Protein AF-A0A3C0G1W7-F1 (afdb_monomer_lite)

pLDDT: mean 80.77, std 11.66, range [45.56, 92.19]

Radius of gyration: 24.61 Å; chains: 1; bounding box: 50×29×67 Å

Foldseek 3Di:
DPDPDAPPDDPDADADPVRDGDHPVSVVVCCVVPPDDPPDDDDPPDPPPCAPQHLAFQLLSVCQVVAADPPCLLLSLLLQLLSLCQVPVPCSLVVSVVSQVRRHVVGDDPVSSVVSVVVCVVDRDFRPCCDPPNVVRGDQVVQVVGPHRGPD

Structure (mmCIF, N/CA/C/O backbone):
data_AF-A0A3C0G1W7-F1
#
_entry.id   AF-A0A3C0G1W7-F1
#
loop_
_atom_site.group_PDB
_atom_site.id
_atom_site.type_symbol
_atom_site.label_atom_id
_atom_site.label_alt_id
_atom_site.label_comp_id
_atom_site.label_asym_id
_atom_site.label_entity_id
_atom_site.label_seq_id
_atom_site.pdbx_PDB_ins_code
_atom_site.Cartn_x
_atom_site.Cartn_y
_atom_site.Cartn_z
_atom_site.occupancy
_atom_site.B_iso_or_equiv
_atom_site.auth_seq_id
_atom_site.auth_comp_id
_atom_site.auth_asym_id
_atom_site.auth_atom_id
_atom_site.pdbx_PDB_model_num
ATOM 1 N N . MET A 1 1 ? 19.595 -0.253 -44.405 1.00 45.56 1 MET A N 1
ATOM 2 C CA . MET A 1 1 ? 19.451 -0.019 -42.946 1.00 45.56 1 MET A CA 1
ATOM 3 C C . MET A 1 1 ? 20.395 1.111 -42.535 1.00 45.56 1 MET A C 1
ATOM 5 O O . MET A 1 1 ? 21.387 1.304 -43.226 1.00 45.56 1 MET A O 1
ATOM 9 N N . PRO A 1 2 ? 19.997 1.970 -41.586 1.00 47.41 2 PRO A N 1
ATOM 10 C CA . PRO A 1 2 ? 20.111 3.427 -41.698 1.00 47.41 2 PRO A CA 1
ATOM 11 C C . PRO A 1 2 ? 21.514 3.903 -41.289 1.00 47.41 2 PRO A C 1
ATOM 13 O O . PRO A 1 2 ? 21.779 4.044 -40.109 1.00 47.41 2 PRO A O 1
ATOM 16 N N . TYR A 1 3 ? 22.471 4.190 -42.155 1.00 49.19 3 TYR A N 1
ATOM 17 C CA . TYR A 1 3 ? 22.426 4.619 -43.542 1.00 49.19 3 TYR A CA 1
ATOM 18 C C . TYR A 1 3 ? 23.767 4.194 -44.178 1.00 49.19 3 TYR A C 1
ATOM 20 O O . TYR A 1 3 ? 24.812 4.705 -43.800 1.00 49.19 3 TYR A O 1
ATOM 28 N N . PHE A 1 4 ? 23.722 3.256 -45.131 1.00 55.81 4 PHE A N 1
ATOM 29 C CA . PHE A 1 4 ? 24.770 2.969 -46.131 1.00 55.81 4 PHE A CA 1
ATOM 30 C C . PHE A 1 4 ? 26.211 2.699 -45.643 1.00 55.81 4 PHE A C 1
ATOM 32 O O . PHE A 1 4 ? 27.169 3.244 -46.181 1.00 55.81 4 PHE A O 1
ATOM 39 N N . GLY A 1 5 ? 26.385 1.758 -44.713 1.00 53.25 5 GLY A N 1
ATOM 40 C CA . GLY A 1 5 ? 27.706 1.179 -44.427 1.00 53.25 5 GLY A CA 1
ATOM 41 C C . GLY A 1 5 ? 27.654 -0.188 -43.738 1.00 53.25 5 GLY A C 1
ATOM 42 O O . GLY A 1 5 ? 28.425 -0.433 -42.809 1.00 53.25 5 GLY A O 1
ATOM 43 N N . GLY A 1 6 ? 26.722 -1.044 -44.177 1.00 60.34 6 GLY A N 1
ATOM 44 C CA . GLY A 1 6 ? 26.625 -2.460 -43.794 1.00 60.34 6 GLY A CA 1
ATOM 45 C C . GLY A 1 6 ? 26.690 -2.711 -42.285 1.00 60.34 6 GLY A C 1
ATOM 46 O O . GLY A 1 6 ? 26.022 -2.029 -41.507 1.00 60.34 6 GLY A O 1
ATOM 47 N N . ASP A 1 7 ? 27.533 -3.666 -41.892 1.00 55.75 7 ASP A N 1
ATOM 48 C CA . ASP A 1 7 ? 27.706 -4.118 -40.504 1.00 55.75 7 ASP A CA 1
ATOM 49 C C . ASP A 1 7 ? 28.508 -3.141 -39.617 1.00 55.75 7 ASP A C 1
ATOM 51 O O . ASP A 1 7 ? 28.532 -3.285 -38.396 1.00 55.75 7 ASP A O 1
ATOM 55 N N . ASN A 1 8 ? 29.151 -2.119 -40.201 1.00 56.41 8 ASN A N 1
ATOM 56 C CA . ASN A 1 8 ? 30.231 -1.376 -39.535 1.00 56.41 8 ASN A CA 1
ATOM 57 C C . ASN A 1 8 ? 29.884 0.049 -39.079 1.00 56.41 8 ASN A C 1
ATOM 59 O O . ASN A 1 8 ? 30.742 0.722 -38.512 1.00 56.41 8 ASN A O 1
ATOM 63 N N . THR A 1 9 ? 28.672 0.553 -39.323 1.00 53.66 9 THR A N 1
ATOM 64 C CA . THR A 1 9 ? 28.408 2.006 -39.175 1.00 53.66 9 THR A CA 1
ATOM 65 C C . THR A 1 9 ? 27.147 2.390 -38.414 1.00 53.66 9 THR A C 1
ATOM 67 O O . THR A 1 9 ? 26.922 3.578 -38.189 1.00 53.66 9 THR A O 1
ATOM 70 N N . THR A 1 10 ? 26.337 1.436 -37.949 1.00 56.00 10 THR A N 1
ATOM 71 C CA . THR A 1 10 ? 25.069 1.780 -37.289 1.00 56.00 10 THR A CA 1
ATOM 72 C C . THR A 1 10 ? 25.069 1.337 -35.832 1.00 56.00 10 THR A C 1
ATOM 74 O O . THR A 1 10 ? 25.076 0.150 -35.549 1.00 56.00 10 THR A O 1
ATOM 77 N N . SER A 1 11 ? 24.963 2.267 -34.878 1.00 60.78 11 SER A N 1
ATOM 78 C CA . SER A 1 11 ? 24.831 1.973 -33.432 1.00 60.78 11 SER A 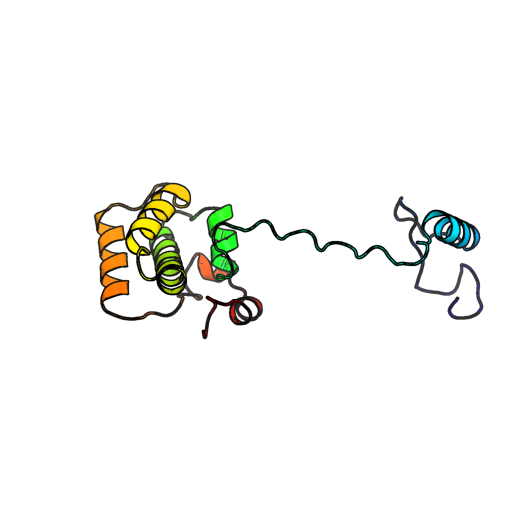CA 1
ATOM 79 C C . SER A 1 11 ? 23.530 1.246 -33.042 1.00 60.78 11 SER A C 1
ATOM 81 O O . SER A 1 11 ? 23.194 1.156 -31.863 1.00 60.78 11 SER A O 1
ATOM 83 N N . ARG A 1 12 ? 22.765 0.764 -34.026 1.00 64.06 12 ARG A N 1
ATOM 84 C CA . ARG A 1 12 ? 21.510 0.031 -33.874 1.00 64.06 12 ARG A CA 1
ATOM 85 C C . ARG A 1 12 ? 21.684 -1.323 -34.553 1.00 64.06 12 ARG A C 1
ATOM 87 O O . ARG A 1 12 ? 21.721 -1.384 -35.778 1.00 64.06 12 ARG A O 1
ATOM 94 N N . TYR A 1 13 ? 21.784 -2.373 -33.748 1.00 70.88 13 TYR A N 1
ATOM 95 C CA . TYR A 1 13 ? 21.941 -3.754 -34.199 1.00 70.88 13 TYR A CA 1
ATOM 96 C C . TYR A 1 13 ? 20.708 -4.561 -33.798 1.00 70.88 13 TYR A C 1
ATOM 98 O O . TYR A 1 13 ? 20.085 -4.273 -32.773 1.00 70.88 13 TYR A O 1
ATOM 106 N N . ALA A 1 14 ? 20.365 -5.567 -34.600 1.00 70.25 14 ALA A N 1
ATOM 107 C CA . ALA A 1 14 ? 19.485 -6.631 -34.141 1.00 70.25 14 ALA A CA 1
ATOM 108 C C . ALA A 1 14 ? 20.293 -7.589 -33.258 1.00 70.25 14 ALA A C 1
ATOM 110 O O . ALA A 1 14 ? 21.481 -7.802 -33.503 1.00 70.25 14 ALA A O 1
ATOM 111 N N . PHE A 1 15 ? 19.656 -8.140 -32.229 1.00 77.19 15 PHE A N 1
ATOM 112 C CA . PHE A 1 15 ? 20.280 -9.120 -31.349 1.00 77.19 15 PHE A CA 1
ATOM 113 C C . PHE A 1 15 ? 19.798 -10.520 -31.708 1.00 77.19 15 PHE A C 1
ATOM 115 O O . PHE A 1 15 ? 18.599 -10.724 -31.910 1.00 77.19 15 PHE A O 1
ATOM 122 N N . THR A 1 16 ? 20.727 -11.469 -31.773 1.00 76.69 16 THR A N 1
ATOM 123 C CA . THR A 1 16 ? 20.399 -12.896 -31.843 1.00 76.69 16 THR A CA 1
ATOM 124 C C . THR A 1 16 ? 19.813 -13.364 -30.507 1.00 76.69 16 THR A C 1
ATOM 126 O O . THR A 1 16 ? 19.867 -12.651 -29.503 1.00 76.69 16 THR A O 1
ATOM 129 N N . GLU A 1 17 ? 19.277 -14.584 -30.452 1.00 74.94 17 GLU A N 1
ATOM 130 C CA . GLU A 1 17 ? 18.730 -15.151 -29.204 1.00 74.94 17 GLU A CA 1
ATOM 131 C C . GLU A 1 17 ? 19.780 -15.286 -28.086 1.00 74.94 17 GLU A C 1
ATOM 133 O O . GLU A 1 17 ? 19.435 -15.373 -26.911 1.00 74.94 17 GLU A O 1
ATOM 138 N N . ILE A 1 18 ? 21.062 -15.241 -28.454 1.00 76.94 18 ILE A N 1
ATOM 139 C CA . ILE A 1 18 ? 22.223 -15.337 -27.562 1.00 76.94 18 ILE A CA 1
ATOM 140 C C . ILE A 1 18 ? 22.674 -13.936 -27.087 1.00 76.94 18 ILE A C 1
ATOM 142 O O . ILE A 1 18 ? 23.523 -13.809 -26.209 1.00 76.94 18 ILE A O 1
ATOM 146 N N . GLY A 1 19 ? 22.068 -12.861 -27.608 1.00 74.88 19 GLY A N 1
ATOM 147 C CA . GLY A 1 19 ? 22.398 -11.479 -27.243 1.00 74.88 19 GLY A CA 1
ATOM 148 C C . GLY A 1 19 ? 23.599 -10.904 -27.997 1.00 74.88 19 GLY A C 1
ATOM 149 O O . GLY A 1 19 ? 24.121 -9.856 -27.616 1.00 74.88 19 GLY A O 1
ATOM 150 N N . GLU A 1 20 ? 24.030 -11.556 -29.076 1.00 79.44 20 GLU A N 1
ATOM 151 C CA . GLU A 1 20 ? 25.100 -11.067 -29.946 1.00 79.44 20 GLU A CA 1
ATOM 152 C C . GLU A 1 20 ? 24.549 -10.202 -31.083 1.00 79.44 20 GLU A C 1
ATOM 154 O O . GLU A 1 20 ? 23.364 -10.261 -31.418 1.00 79.44 20 GLU A O 1
ATOM 159 N N . LYS A 1 21 ? 25.416 -9.385 -31.691 1.00 78.31 21 LYS A N 1
ATOM 160 C CA . LYS A 1 21 ? 25.051 -8.571 -32.856 1.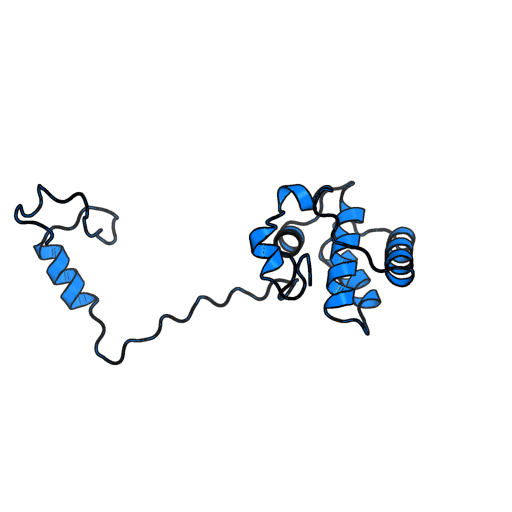00 78.31 21 LYS A CA 1
ATOM 161 C C . LYS A 1 21 ? 24.783 -9.491 -34.045 1.00 78.31 21 LYS A C 1
ATOM 163 O O . LYS A 1 21 ? 25.689 -10.186 -34.493 1.00 78.31 21 LYS A O 1
ATOM 168 N N . ALA A 1 22 ? 23.563 -9.460 -34.562 1.00 74.94 22 ALA A N 1
ATOM 169 C CA . ALA A 1 22 ? 23.204 -10.209 -35.753 1.00 74.94 22 ALA A CA 1
ATOM 170 C C . ALA A 1 22 ? 23.804 -9.566 -37.007 1.00 74.94 22 ALA A C 1
ATOM 172 O O . ALA A 1 22 ? 23.761 -8.340 -37.164 1.00 74.94 22 ALA A O 1
ATOM 173 N N . THR A 1 23 ? 24.322 -10.399 -37.906 1.00 78.50 23 THR A N 1
ATOM 174 C CA . THR A 1 23 ? 24.716 -9.974 -39.254 1.00 78.50 23 THR A CA 1
ATOM 175 C C . THR A 1 23 ? 23.486 -9.725 -40.128 1.00 78.50 23 THR A C 1
ATOM 177 O O . THR A 1 23 ? 22.365 -10.125 -39.796 1.00 78.50 23 THR A O 1
ATOM 180 N N . LEU A 1 24 ? 23.684 -9.074 -41.276 1.00 75.12 24 LEU A N 1
ATOM 181 C CA . LEU A 1 24 ? 22.598 -8.795 -42.217 1.00 75.12 24 LEU A CA 1
ATOM 182 C C . LEU A 1 24 ? 21.875 -10.067 -42.705 1.00 75.12 24 LEU A C 1
ATOM 184 O O . LEU A 1 24 ? 20.653 -10.073 -42.817 1.00 75.12 24 LEU A O 1
ATOM 188 N N . GLU A 1 25 ? 22.607 -11.150 -42.967 1.00 78.75 25 GLU A N 1
ATOM 189 C CA . GLU A 1 25 ? 22.021 -12.429 -43.401 1.00 78.75 25 GLU A CA 1
ATOM 190 C C . GLU A 1 25 ? 21.191 -13.075 -42.288 1.00 78.75 25 GLU A C 1
ATOM 192 O O . GLU A 1 25 ? 20.057 -13.494 -42.515 1.00 78.75 25 GLU A O 1
ATOM 197 N N . GLN A 1 26 ? 21.711 -13.060 -41.057 1.00 77.94 26 GLN A N 1
ATOM 198 C CA . GLN A 1 26 ? 20.986 -13.543 -39.880 1.00 77.94 26 GLN A CA 1
ATOM 199 C C . GLN A 1 26 ? 19.723 -12.718 -39.617 1.00 77.94 26 GLN A C 1
ATOM 201 O O . GLN A 1 26 ? 18.721 -13.251 -39.147 1.00 77.94 26 GLN A O 1
ATOM 206 N N . PHE A 1 27 ? 19.739 -11.422 -39.941 1.00 78.94 27 PHE A N 1
ATOM 207 C CA . PHE A 1 27 ? 18.553 -10.575 -39.862 1.00 78.94 27 PHE A CA 1
ATOM 208 C C . PHE A 1 27 ? 17.449 -11.015 -40.828 1.00 78.94 27 PHE A C 1
ATOM 210 O O . PHE A 1 27 ? 16.294 -11.106 -40.410 1.00 78.94 27 PHE A O 1
ATOM 217 N N . TYR A 1 28 ? 17.785 -11.324 -42.083 1.00 81.25 28 TYR A N 1
ATOM 218 C CA . TYR A 1 28 ? 16.801 -11.837 -43.042 1.00 81.25 28 TYR A CA 1
ATOM 219 C C . TYR A 1 28 ? 16.263 -13.207 -42.632 1.00 81.25 28 TYR A C 1
ATOM 221 O O . TYR A 1 28 ? 15.053 -13.409 -42.662 1.00 81.25 28 TYR A O 1
ATOM 229 N N . GLN A 1 29 ? 17.123 -14.098 -42.135 1.00 82.75 29 GLN A N 1
ATOM 230 C CA . GLN A 1 29 ? 16.673 -15.389 -41.618 1.00 82.75 29 GLN A CA 1
ATOM 231 C C . GLN A 1 29 ? 15.705 -15.229 -40.432 1.00 82.75 29 GLN A C 1
ATOM 233 O O . GLN A 1 29 ? 14.650 -15.857 -40.394 1.00 82.75 29 GLN A O 1
ATOM 238 N N . MET A 1 30 ? 16.013 -14.334 -39.489 1.00 78.00 30 MET A N 1
ATOM 239 C CA . MET A 1 30 ? 15.111 -14.031 -38.375 1.00 78.00 30 MET A CA 1
ATOM 240 C C . MET A 1 30 ? 13.785 -13.420 -38.838 1.00 78.00 30 MET A C 1
ATOM 242 O O . MET A 1 30 ? 12.757 -13.664 -38.208 1.00 78.00 30 MET A O 1
ATOM 246 N N . TYR A 1 31 ? 13.793 -12.618 -39.905 1.00 79.44 31 TYR A N 1
ATOM 247 C CA . TYR A 1 31 ? 12.563 -12.108 -40.502 1.00 79.44 31 TYR A CA 1
ATOM 248 C C . TYR A 1 31 ? 11.716 -13.256 -41.055 1.00 79.44 31 TYR A C 1
ATOM 250 O O . TYR A 1 31 ? 10.553 -13.363 -40.675 1.00 79.44 31 TYR A O 1
ATOM 258 N N . ASP A 1 32 ? 12.296 -14.143 -41.862 1.00 81.75 32 ASP A N 1
ATOM 259 C CA . ASP A 1 32 ? 11.571 -15.272 -42.453 1.00 81.75 32 ASP A CA 1
ATOM 260 C C . ASP A 1 32 ? 11.000 -16.219 -41.384 1.00 81.75 32 ASP A C 1
ATOM 262 O O . ASP A 1 32 ? 9.877 -16.705 -41.511 1.00 81.75 32 ASP A O 1
ATOM 266 N N . GLU A 1 33 ? 11.736 -16.440 -40.293 1.00 78.94 33 GLU A N 1
ATOM 267 C CA . GLU A 1 33 ? 11.305 -17.311 -39.195 1.00 78.94 33 GLU A CA 1
ATOM 268 C C . GLU A 1 33 ? 10.261 -16.664 -38.270 1.00 78.94 33 GLU A C 1
ATOM 270 O O . GLU A 1 33 ? 9.391 -17.359 -37.738 1.00 78.94 33 GLU A O 1
ATOM 275 N N . LYS A 1 34 ? 10.348 -15.348 -38.026 1.00 74.69 34 LYS A N 1
ATOM 276 C CA . LYS A 1 34 ? 9.541 -14.658 -36.997 1.00 74.69 34 LYS A CA 1
ATOM 277 C C . LYS A 1 34 ? 8.469 -13.727 -37.554 1.00 74.69 34 LYS A C 1
ATOM 279 O O . LYS A 1 34 ? 7.731 -13.122 -36.767 1.00 74.69 34 LYS A O 1
ATOM 284 N N . VAL A 1 35 ? 8.351 -13.602 -38.875 1.00 81.00 35 VAL A N 1
ATOM 285 C CA . VAL A 1 35 ? 7.275 -12.836 -39.504 1.00 81.00 35 VAL A CA 1
ATOM 286 C C . VAL A 1 35 ? 5.924 -13.471 -39.175 1.00 81.00 35 VAL A C 1
ATOM 288 O O . VAL A 1 35 ? 5.690 -14.663 -39.363 1.00 81.00 35 VAL A O 1
ATOM 291 N N . GLN A 1 36 ? 5.005 -12.664 -38.653 1.00 72.75 36 GLN A N 1
ATOM 292 C CA . GLN A 1 36 ? 3.626 -13.092 -38.458 1.00 72.75 36 GLN A CA 1
ATOM 293 C C . GLN A 1 36 ? 2.834 -12.846 -39.740 1.00 72.75 36 GLN A C 1
ATOM 295 O O . GLN A 1 36 ? 2.877 -11.752 -40.305 1.00 72.75 36 GLN A O 1
ATOM 300 N N . SER A 1 37 ? 2.073 -13.848 -40.176 1.00 74.56 37 SER A N 1
ATOM 301 C CA . SER A 1 37 ? 1.068 -13.664 -41.216 1.00 74.56 37 SER A CA 1
ATOM 302 C C . SER A 1 37 ? -0.104 -12.841 -40.675 1.00 74.56 37 SER A C 1
ATOM 304 O O . SER A 1 37 ? -0.462 -12.925 -39.499 1.00 74.56 37 SER A O 1
ATOM 306 N N . LEU A 1 38 ? -0.700 -12.010 -41.531 1.00 74.94 38 LEU A N 1
ATOM 307 C CA . LEU A 1 38 ? -1.910 -11.277 -41.172 1.00 74.94 38 LEU A CA 1
ATOM 308 C C . LEU A 1 38 ? -3.087 -12.259 -41.043 1.00 74.94 38 LEU A C 1
ATOM 310 O O . LEU A 1 38 ? -3.223 -13.141 -41.894 1.00 74.94 38 LEU A O 1
ATOM 314 N N . PRO A 1 39 ? -3.965 -12.099 -40.038 1.00 71.62 39 PRO A N 1
ATOM 315 C CA . PRO A 1 39 ? -4.028 -11.009 -39.060 1.00 71.62 39 PRO A CA 1
ATOM 316 C C . PRO A 1 39 ? -3.031 -11.169 -37.899 1.00 71.62 39 PRO A C 1
ATOM 318 O O . PRO A 1 39 ? -2.869 -12.258 -37.352 1.00 71.62 39 PRO A O 1
ATOM 321 N N . LEU A 1 40 ? -2.398 -10.058 -37.496 1.00 74.44 40 LEU A N 1
ATOM 322 C CA . LEU A 1 40 ? -1.440 -10.034 -36.385 1.00 74.44 40 LEU A CA 1
ATOM 323 C C . LEU A 1 40 ? -2.075 -10.605 -35.115 1.00 74.44 40 LEU A C 1
ATOM 325 O O . LEU A 1 40 ? -3.169 -10.201 -34.712 1.00 74.44 40 LEU A O 1
ATOM 329 N N . LYS A 1 41 ? -1.366 -11.520 -34.454 1.00 74.50 41 LYS A N 1
ATOM 330 C CA . LYS A 1 41 ? -1.808 -12.059 -33.172 1.00 74.50 41 LYS A CA 1
ATOM 331 C C . LYS A 1 41 ? -1.516 -11.017 -32.101 1.00 74.50 41 LYS A C 1
ATOM 333 O O . LYS A 1 41 ? -0.355 -10.761 -31.788 1.00 74.50 41 LYS A O 1
ATOM 338 N N . GLU A 1 42 ? -2.563 -10.429 -31.532 1.00 71.50 42 GLU A N 1
ATOM 339 C CA . GLU A 1 42 ? -2.410 -9.509 -30.409 1.00 71.50 42 GLU A CA 1
ATOM 340 C C . GLU A 1 42 ? -1.650 -10.201 -29.271 1.00 71.50 42 GLU A C 1
ATOM 342 O O . GLU A 1 42 ? -2.021 -11.281 -28.793 1.00 71.50 42 GLU A O 1
ATOM 347 N N . ILE A 1 43 ? -0.551 -9.579 -28.848 1.00 70.94 43 ILE A N 1
ATOM 348 C CA . ILE A 1 43 ? 0.193 -10.010 -27.672 1.00 70.94 43 ILE A CA 1
ATOM 349 C C . ILE A 1 43 ? -0.730 -9.753 -26.487 1.00 70.94 43 ILE A C 1
ATOM 351 O O . ILE A 1 43 ? -0.954 -8.603 -26.109 1.00 70.94 43 ILE A O 1
ATOM 355 N N . LYS A 1 44 ? -1.288 -10.822 -25.911 1.00 61.91 44 LYS A N 1
ATOM 356 C CA . LYS A 1 44 ? -2.075 -10.701 -24.687 1.00 61.91 44 LYS A CA 1
ATOM 357 C C . LYS A 1 44 ? -1.171 -10.070 -23.626 1.00 61.91 44 LYS A C 1
ATOM 359 O O . LYS A 1 44 ? -0.121 -10.651 -23.333 1.00 61.91 44 LYS A O 1
ATOM 364 N N . PRO A 1 45 ? -1.522 -8.900 -23.065 1.00 59.38 45 PRO A N 1
ATOM 365 C CA . PRO A 1 45 ? -0.774 -8.370 -21.942 1.00 59.38 45 PRO A CA 1
ATOM 366 C C . PRO A 1 45 ? -0.782 -9.434 -20.848 1.00 59.38 45 PRO A C 1
ATOM 368 O O . PRO A 1 45 ? -1.828 -10.012 -20.556 1.00 59.38 45 PRO A O 1
ATOM 371 N N . ILE A 1 46 ? 0.393 -9.717 -20.284 1.00 55.91 46 ILE A N 1
ATOM 372 C CA . ILE A 1 46 ? 0.522 -10.603 -19.127 1.00 55.91 46 ILE A CA 1
ATOM 373 C C . ILE A 1 46 ? -0.465 -10.082 -18.087 1.00 55.91 46 ILE A C 1
ATOM 375 O O . ILE A 1 46 ? -0.343 -8.937 -17.637 1.00 55.91 46 ILE A O 1
ATOM 379 N N . GLU A 1 47 ? -1.480 -10.888 -17.772 1.00 51.06 47 GLU A N 1
ATOM 380 C CA . GLU A 1 47 ? -2.455 -10.539 -16.753 1.00 51.06 47 GLU A CA 1
ATOM 381 C C . GLU A 1 47 ? -1.669 -10.265 -15.478 1.00 51.06 47 GLU A C 1
ATOM 383 O O . GLU A 1 47 ? -1.004 -11.146 -14.931 1.00 51.06 47 GLU A O 1
ATOM 388 N N . LYS A 1 48 ? -1.679 -9.003 -15.036 1.00 55.38 48 LYS A N 1
ATOM 389 C CA . LYS A 1 48 ? -1.144 -8.641 -13.730 1.00 55.38 48 LYS A CA 1
ATOM 390 C C . LYS A 1 48 ? -1.952 -9.461 -12.744 1.00 55.38 48 LYS A C 1
ATOM 392 O O . LYS A 1 48 ? -3.130 -9.165 -12.544 1.00 55.38 48 LYS A O 1
ATOM 397 N N . THR A 1 49 ? -1.329 -10.504 -12.200 1.00 47.94 49 THR A N 1
ATOM 398 C CA . THR A 1 49 ? -1.909 -11.357 -11.171 1.00 47.94 49 THR A CA 1
ATOM 399 C C . THR A 1 49 ? -2.585 -10.441 -10.171 1.00 47.94 49 THR A C 1
ATOM 401 O O . THR A 1 49 ? -1.979 -9.485 -9.678 1.00 47.94 49 THR A O 1
ATOM 404 N N . SER A 1 50 ? -3.890 -10.636 -9.990 1.00 54.41 50 SER A N 1
ATOM 405 C CA . SER A 1 50 ? -4.702 -9.788 -9.134 1.00 54.41 50 SER A CA 1
ATOM 406 C C . SER A 1 50 ? -4.156 -9.905 -7.719 1.00 54.41 50 SER A C 1
ATOM 408 O O . SER A 1 50 ? -4.477 -10.843 -6.989 1.00 54.41 50 SER A O 1
ATOM 410 N N . GLY A 1 51 ? -3.264 -8.984 -7.363 1.00 62.84 51 GLY A N 1
ATOM 411 C CA . GLY A 1 51 ? -2.699 -8.922 -6.034 1.00 62.84 51 GLY A CA 1
ATOM 412 C C . GLY A 1 51 ? -3.816 -8.751 -5.006 1.00 62.84 51 GLY A C 1
ATOM 413 O O . GLY A 1 51 ? -4.927 -8.329 -5.345 1.00 62.84 51 GLY A O 1
ATOM 414 N N . PRO A 1 52 ? -3.526 -9.015 -3.728 1.00 67.31 52 PRO A N 1
ATOM 415 C CA . PRO A 1 52 ? -4.513 -8.942 -2.653 1.00 67.31 52 PRO A CA 1
ATOM 416 C C . PRO A 1 52 ? -5.168 -7.560 -2.502 1.00 67.31 52 PRO A C 1
ATOM 418 O O . PRO A 1 52 ? -6.183 -7.417 -1.832 1.00 67.31 52 PRO A O 1
ATOM 421 N N . ILE A 1 53 ? -4.613 -6.527 -3.132 1.00 78.00 53 ILE A N 1
ATOM 422 C CA . ILE A 1 53 ? -5.136 -5.164 -3.150 1.00 78.00 53 ILE A CA 1
ATOM 423 C C . ILE A 1 53 ? -5.404 -4.780 -4.609 1.00 78.00 53 ILE A C 1
ATOM 425 O O . ILE A 1 53 ? -4.544 -4.238 -5.303 1.00 78.00 53 ILE A O 1
ATOM 429 N N . LYS A 1 54 ? -6.598 -5.118 -5.104 1.00 77.94 54 LYS A N 1
ATOM 430 C CA . LYS A 1 54 ? -7.041 -4.820 -6.472 1.00 77.94 54 LYS A CA 1
ATOM 431 C C . LYS A 1 54 ? -7.321 -3.321 -6.625 1.00 77.94 54 LYS A C 1
ATOM 433 O O . LYS A 1 54 ? -8.075 -2.743 -5.855 1.00 77.94 54 LYS A O 1
ATOM 438 N N . ASP A 1 55 ? -6.679 -2.683 -7.604 1.00 78.75 55 ASP A N 1
ATOM 439 C CA . ASP A 1 55 ? -6.803 -1.240 -7.893 1.00 78.75 55 ASP A CA 1
ATOM 440 C C . ASP A 1 55 ? -6.492 -0.290 -6.721 1.00 78.75 55 ASP A C 1
ATOM 442 O O . ASP A 1 55 ? -6.839 0.893 -6.758 1.00 78.75 55 ASP A O 1
ATOM 446 N N . GLY A 1 56 ? -5.817 -0.794 -5.686 1.00 83.75 56 GLY A N 1
ATOM 447 C CA . GLY A 1 56 ? -5.358 0.004 -4.557 1.00 83.75 56 GLY A CA 1
ATOM 448 C C . GLY A 1 56 ? -3.935 0.542 -4.715 1.00 83.75 56 GLY A C 1
ATOM 449 O O . GLY A 1 56 ? -3.296 0.359 -5.757 1.00 83.75 56 GLY A O 1
ATOM 450 N N . PRO A 1 57 ? -3.429 1.228 -3.677 1.00 86.38 57 PRO A N 1
ATOM 451 C CA . PRO A 1 57 ? -2.102 1.825 -3.680 1.00 86.38 57 PRO A CA 1
ATOM 452 C C . PRO A 1 57 ? -0.997 0.795 -3.977 1.00 86.38 57 PRO A C 1
ATOM 454 O O . PRO A 1 57 ? -0.997 -0.287 -3.379 1.00 86.38 57 PRO A O 1
ATOM 457 N N . PRO A 1 58 ? -0.010 1.126 -4.835 1.00 86.00 58 PRO A N 1
ATOM 458 C CA . PRO A 1 58 ? 1.078 0.206 -5.183 1.00 86.00 58 PRO A CA 1
ATOM 459 C C . PRO A 1 58 ? 1.926 -0.191 -3.968 1.00 86.00 58 PRO A C 1
ATOM 461 O O . PRO A 1 58 ? 2.379 -1.325 -3.877 1.00 86.00 58 PRO A O 1
ATOM 464 N N . CYS A 1 59 ? 2.090 0.713 -2.998 1.00 88.75 59 CYS A N 1
ATOM 465 C CA . CYS A 1 59 ? 2.815 0.438 -1.760 1.00 88.75 59 CYS A CA 1
ATOM 466 C C . CYS A 1 59 ? 2.172 -0.698 -0.957 1.00 88.75 59 CYS A C 1
ATOM 468 O O . CYS A 1 59 ? 2.871 -1.594 -0.491 1.00 88.75 59 CYS A O 1
ATOM 470 N N . LEU A 1 60 ? 0.842 -0.698 -0.832 1.00 87.62 60 LEU A N 1
ATOM 471 C CA . LEU A 1 60 ? 0.129 -1.730 -0.087 1.00 87.62 60 LEU A CA 1
ATOM 472 C C . LEU A 1 60 ? 0.157 -3.078 -0.813 1.00 87.62 60 LEU A C 1
ATOM 474 O O . LEU A 1 60 ? 0.250 -4.107 -0.152 1.00 87.62 60 LEU A O 1
ATOM 478 N N . GLN A 1 61 ? 0.129 -3.088 -2.150 1.00 88.12 61 GLN A N 1
ATOM 479 C CA . GLN A 1 61 ? 0.290 -4.320 -2.934 1.00 88.12 61 GLN A CA 1
ATOM 480 C C . GLN A 1 61 ? 1.636 -4.990 -2.641 1.00 88.12 61 GLN A C 1
ATOM 482 O O . GLN A 1 61 ? 1.679 -6.186 -2.357 1.00 88.12 61 GLN A O 1
ATOM 487 N N . THR A 1 62 ? 2.721 -4.214 -2.653 1.00 86.94 62 THR A N 1
ATOM 488 C CA . THR A 1 62 ? 4.065 -4.719 -2.351 1.00 86.94 62 THR A CA 1
ATOM 489 C C . THR A 1 62 ? 4.177 -5.183 -0.901 1.00 86.94 62 THR A C 1
ATOM 491 O O . THR A 1 62 ? 4.667 -6.281 -0.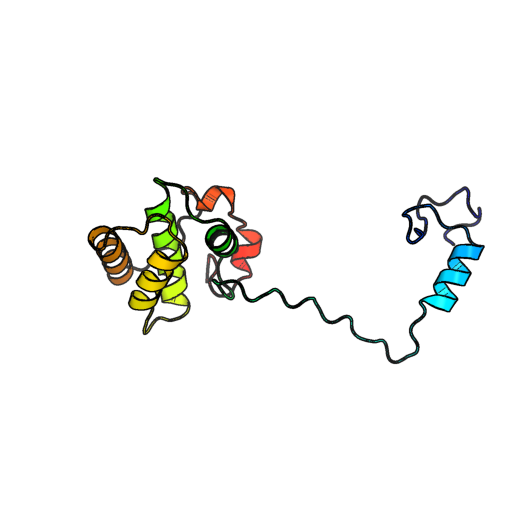647 1.00 86.94 62 THR A O 1
ATOM 494 N N . LEU A 1 63 ? 3.669 -4.392 0.048 1.00 87.00 63 LEU A N 1
ATOM 495 C CA . LEU A 1 63 ? 3.734 -4.719 1.474 1.00 87.00 63 LEU A CA 1
ATOM 496 C C . LEU A 1 63 ? 2.896 -5.943 1.848 1.00 87.00 63 LEU A C 1
ATOM 498 O O . LEU A 1 63 ? 3.320 -6.720 2.693 1.00 87.00 63 LEU A O 1
ATOM 502 N N . CYS A 1 64 ? 1.749 -6.176 1.206 1.00 85.56 64 CYS A N 1
ATOM 503 C CA . CYS A 1 64 ? 0.992 -7.410 1.437 1.00 85.56 64 CYS A CA 1
ATOM 504 C C . CYS A 1 64 ? 1.740 -8.651 0.928 1.00 85.56 64 CYS A C 1
ATOM 506 O O . CYS A 1 64 ? 1.567 -9.729 1.486 1.00 85.56 64 CYS A O 1
ATOM 508 N N . SER A 1 65 ? 2.577 -8.513 -0.104 1.00 84.31 65 SER A N 1
ATOM 509 C CA . SER A 1 65 ? 3.405 -9.615 -0.611 1.00 84.31 65 SER A CA 1
ATOM 510 C C . SER A 1 65 ? 4.652 -9.861 0.245 1.00 84.31 65 SER A C 1
ATOM 512 O O . SER A 1 65 ? 5.056 -11.008 0.409 1.00 84.31 65 SER A O 1
ATOM 514 N N . GLN A 1 66 ? 5.269 -8.805 0.787 1.00 83.19 66 GLN A N 1
ATOM 515 C CA . GLN A 1 66 ? 6.506 -8.900 1.579 1.00 83.19 66 GLN A CA 1
ATOM 516 C C . GLN A 1 66 ? 6.262 -9.108 3.083 1.00 83.19 66 GLN A C 1
ATOM 518 O O . GLN A 1 66 ? 7.092 -9.704 3.765 1.00 83.19 66 GLN A O 1
ATOM 523 N N . GLY A 1 67 ? 5.124 -8.647 3.600 1.00 81.75 67 GLY A N 1
ATOM 524 C CA . GLY A 1 67 ? 4.829 -8.583 5.029 1.00 81.75 67 GLY A CA 1
ATOM 525 C C . GLY A 1 67 ? 5.255 -7.260 5.673 1.00 81.75 67 GLY A C 1
ATOM 526 O O . GLY A 1 67 ? 5.947 -6.431 5.080 1.00 81.75 67 GLY A O 1
ATOM 527 N N . PHE A 1 68 ? 4.809 -7.053 6.914 1.00 83.94 68 PHE A N 1
ATOM 528 C CA . PHE A 1 68 ? 5.060 -5.830 7.680 1.00 83.94 68 PHE A CA 1
ATOM 529 C C . PHE A 1 68 ? 6.079 -6.082 8.803 1.00 83.94 68 PHE A C 1
ATOM 531 O O . PHE A 1 68 ? 5.820 -6.941 9.649 1.00 83.94 68 PHE A O 1
ATOM 538 N N . PRO A 1 69 ? 7.192 -5.327 8.872 1.00 80.25 69 PRO A N 1
ATOM 539 C CA . PRO A 1 69 ? 8.170 -5.467 9.947 1.00 80.25 69 PRO A CA 1
ATOM 540 C C . PRO A 1 69 ? 7.624 -4.970 11.294 1.00 80.25 69 PRO A C 1
ATOM 542 O O . PRO A 1 69 ? 6.744 -4.098 11.354 1.00 80.25 69 PRO A O 1
ATOM 545 N N . GLU A 1 70 ? 8.158 -5.513 12.392 1.00 76.62 70 GLU A N 1
ATOM 546 C CA . GLU A 1 70 ? 7.733 -5.164 13.751 1.00 76.62 70 GLU A CA 1
ATOM 547 C C . GLU A 1 70 ? 7.870 -3.657 14.037 1.00 76.62 70 GLU A C 1
ATOM 549 O O . GLU A 1 70 ? 8.777 -2.991 13.553 1.00 76.62 70 GLU A O 1
ATOM 554 N N . GLY A 1 71 ? 6.901 -3.086 14.763 1.00 81.00 71 GLY A N 1
ATOM 555 C CA . GLY A 1 71 ? 6.813 -1.642 15.027 1.00 81.00 71 GLY A CA 1
ATOM 556 C C . GLY A 1 71 ? 6.087 -0.822 13.951 1.00 81.00 71 GLY A C 1
ATOM 557 O O . GLY A 1 71 ? 5.464 0.184 14.271 1.00 81.00 71 GLY A O 1
ATOM 558 N N . THR A 1 72 ? 6.059 -1.275 12.694 1.00 85.12 72 THR A N 1
ATOM 559 C CA . THR A 1 72 ? 5.394 -0.540 11.589 1.00 85.12 72 THR A CA 1
ATOM 560 C C . THR A 1 72 ? 4.017 -1.103 11.205 1.00 85.12 72 THR A C 1
ATOM 562 O O . THR A 1 72 ? 3.288 -0.543 10.383 1.00 85.12 72 THR A O 1
ATOM 565 N N . ARG A 1 73 ? 3.630 -2.203 11.858 1.00 86.31 73 ARG A N 1
ATOM 566 C CA . ARG A 1 73 ? 2.402 -2.975 11.628 1.00 86.31 73 ARG A CA 1
ATOM 567 C C . ARG A 1 73 ? 1.118 -2.151 11.808 1.00 86.31 73 ARG A C 1
ATOM 569 O O . ARG A 1 73 ? 0.236 -2.212 10.955 1.00 86.31 73 ARG A O 1
ATOM 576 N N . ASN A 1 74 ? 1.056 -1.314 12.849 1.00 88.56 74 ASN A N 1
ATOM 577 C CA . ASN A 1 74 ? -0.069 -0.404 13.114 1.00 88.56 74 ASN A CA 1
ATOM 578 C C . ASN A 1 74 ? -0.322 0.561 11.941 1.00 88.56 74 ASN A C 1
ATOM 580 O O . ASN A 1 74 ? -1.454 0.715 11.483 1.00 88.56 74 ASN A O 1
ATOM 584 N N . ASN A 1 75 ? 0.740 1.161 11.395 1.00 88.75 75 ASN A N 1
ATOM 585 C CA . ASN A 1 75 ? 0.634 2.058 10.243 1.00 88.75 75 ASN A CA 1
ATOM 586 C C . ASN A 1 75 ? 0.246 1.306 8.966 1.00 88.75 75 ASN A C 1
ATOM 588 O O . ASN A 1 75 ? -0.540 1.815 8.164 1.00 88.75 75 ASN A O 1
ATOM 592 N N . GLY A 1 76 ? 0.765 0.092 8.779 1.00 89.50 76 GLY A N 1
ATOM 593 C CA . GLY A 1 76 ? 0.371 -0.785 7.680 1.00 89.50 76 GLY A CA 1
ATOM 594 C C . GLY A 1 76 ? -1.126 -1.086 7.687 1.00 89.50 76 GLY A C 1
ATOM 595 O O . GLY A 1 76 ? -1.819 -0.798 6.708 1.00 89.50 76 GLY A O 1
ATOM 596 N N . LEU A 1 77 ? -1.637 -1.582 8.818 1.00 90.62 77 LEU A N 1
ATOM 597 C CA . LEU A 1 77 ? -3.047 -1.939 8.964 1.00 90.62 77 LEU A CA 1
ATOM 598 C C . LEU A 1 77 ? -3.965 -0.715 8.867 1.00 90.62 77 LEU A C 1
ATOM 600 O O . LEU A 1 77 ? -5.031 -0.810 8.267 1.00 90.62 77 LEU A O 1
ATOM 604 N N . PHE A 1 78 ? -3.536 0.449 9.363 1.00 92.19 78 PHE A N 1
ATOM 605 C CA . PHE A 1 78 ? -4.274 1.703 9.193 1.00 92.19 78 PHE A CA 1
ATOM 606 C C . PHE A 1 78 ? -4.514 2.029 7.709 1.00 92.19 78 PHE A C 1
ATOM 608 O O . PHE A 1 78 ? -5.637 2.303 7.298 1.00 92.19 78 PHE A O 1
ATOM 615 N N . ASN A 1 79 ? -3.477 1.945 6.872 1.00 91.19 79 ASN A N 1
ATOM 616 C CA . ASN A 1 79 ? -3.622 2.215 5.440 1.00 91.19 79 ASN A CA 1
ATOM 617 C C . ASN A 1 79 ? -4.427 1.120 4.714 1.00 91.19 79 ASN A C 1
ATOM 619 O O . ASN A 1 79 ? -5.180 1.432 3.791 1.00 91.19 79 ASN A O 1
ATOM 623 N N . ILE A 1 80 ? -4.306 -0.145 5.135 1.00 91.25 80 ILE A N 1
ATOM 624 C CA . ILE A 1 80 ? -5.136 -1.245 4.616 1.00 91.25 80 ILE A CA 1
ATOM 625 C C . ILE A 1 80 ? -6.613 -1.009 4.948 1.00 91.25 80 ILE A C 1
ATOM 627 O O . ILE A 1 80 ? -7.457 -1.163 4.069 1.00 91.25 80 ILE A O 1
ATOM 631 N N . ALA A 1 81 ? -6.929 -0.595 6.177 1.00 91.81 81 ALA A N 1
ATOM 632 C CA . ALA A 1 81 ? -8.294 -0.293 6.598 1.00 91.81 81 ALA A CA 1
ATOM 633 C C . ALA A 1 81 ? -8.914 0.828 5.756 1.00 91.81 81 ALA A C 1
ATOM 635 O O . ALA A 1 81 ? -10.053 0.695 5.312 1.00 91.81 81 ALA A O 1
ATOM 636 N N . LEU A 1 82 ? -8.149 1.879 5.445 1.00 91.88 82 LEU A N 1
ATOM 637 C CA . LEU A 1 82 ? -8.608 2.944 4.554 1.00 91.88 82 LEU A CA 1
ATOM 638 C C . LEU A 1 82 ? -8.910 2.433 3.137 1.00 91.88 82 LEU A C 1
ATOM 640 O O . LEU A 1 82 ? -9.948 2.773 2.566 1.00 91.88 82 LEU A O 1
ATOM 644 N N . TYR A 1 83 ? -8.030 1.594 2.582 1.00 91.75 83 TYR A N 1
ATOM 645 C CA . TYR A 1 83 ? -8.260 0.956 1.285 1.00 91.75 83 TYR A CA 1
ATOM 646 C C . TYR A 1 83 ? -9.517 0.073 1.310 1.00 91.75 83 TYR A C 1
ATOM 648 O O . TYR A 1 83 ? -10.358 0.187 0.421 1.00 91.75 83 TYR A O 1
ATOM 656 N N . LEU A 1 84 ? -9.682 -0.765 2.337 1.00 91.25 84 LEU A N 1
ATOM 657 C CA . LEU A 1 84 ? -10.830 -1.665 2.466 1.00 91.25 84 LEU A CA 1
ATOM 658 C C . LEU A 1 84 ? -12.143 -0.902 2.631 1.00 91.25 84 LEU A C 1
ATOM 660 O O . LEU A 1 84 ? -13.12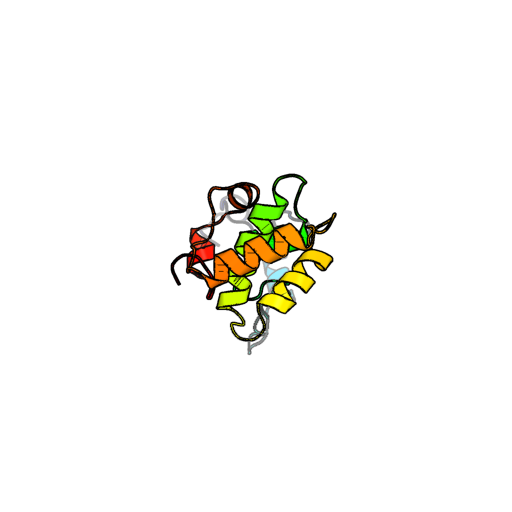5 -1.275 1.996 1.00 91.25 84 LEU A O 1
ATOM 664 N N . LYS A 1 85 ? -12.145 0.194 3.398 1.00 90.38 85 LYS A N 1
ATOM 665 C CA . LYS A 1 85 ? -13.311 1.073 3.556 1.00 90.38 85 LYS A CA 1
ATOM 666 C C . LYS A 1 85 ? -13.750 1.675 2.219 1.00 90.38 85 LYS A C 1
ATOM 668 O O . LYS A 1 85 ? -14.941 1.735 1.938 1.00 90.38 85 LYS A O 1
ATOM 673 N N . ARG A 1 86 ? -12.795 2.080 1.374 1.00 88.12 86 ARG A N 1
ATOM 674 C CA . ARG A 1 86 ? -13.075 2.618 0.030 1.00 88.12 86 ARG A CA 1
ATOM 675 C C . ARG A 1 86 ? -13.490 1.531 -0.964 1.00 88.12 86 ARG A C 1
ATOM 677 O O . ARG A 1 86 ? -14.342 1.774 -1.812 1.00 88.12 86 ARG A O 1
ATOM 684 N N . ALA A 1 87 ? -12.884 0.349 -0.876 1.00 89.12 87 ALA A N 1
ATOM 685 C CA . ALA A 1 87 ? -13.130 -0.749 -1.804 1.00 89.12 87 ALA A CA 1
ATOM 686 C C . ALA A 1 87 ? -14.435 -1.504 -1.513 1.00 89.12 87 ALA A C 1
ATOM 688 O O . ALA A 1 87 ? -15.113 -1.908 -2.451 1.00 89.12 87 ALA A O 1
ATOM 689 N N . ASN A 1 88 ? -14.772 -1.716 -0.237 1.00 87.62 88 ASN A N 1
ATOM 690 C CA . ASN A 1 88 ? -15.945 -2.469 0.215 1.00 87.62 88 ASN A CA 1
ATOM 691 C C . ASN A 1 88 ? -16.522 -1.854 1.506 1.00 87.62 88 ASN A C 1
ATOM 693 O O . ASN A 1 88 ? -16.268 -2.378 2.589 1.00 87.62 88 ASN A O 1
ATOM 697 N N . PRO A 1 89 ? -17.301 -0.764 1.423 1.00 86.94 89 PRO A N 1
ATOM 698 C CA . PRO A 1 89 ? -17.783 -0.040 2.601 1.00 86.94 89 PRO A CA 1
ATOM 699 C C . PRO A 1 89 ? -18.753 -0.829 3.498 1.00 86.94 89 PRO A C 1
ATOM 701 O O . PRO A 1 89 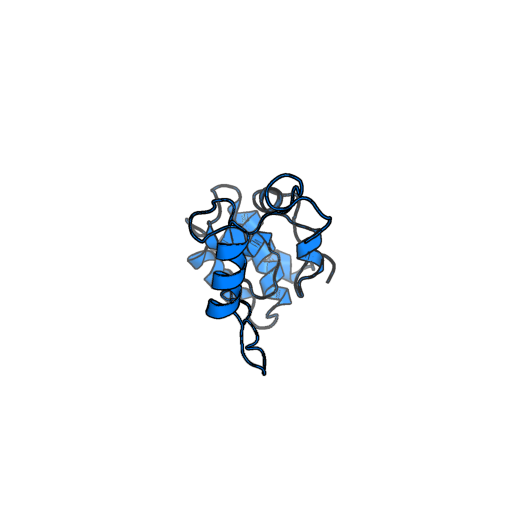? -18.911 -0.453 4.654 1.00 86.94 89 PRO A O 1
ATOM 704 N N . SER A 1 90 ? -19.380 -1.903 3.011 1.00 88.44 90 SER A N 1
ATOM 705 C CA . SER A 1 90 ? -20.304 -2.729 3.807 1.00 88.44 90 SER A CA 1
ATOM 706 C C . SER A 1 90 ? -19.580 -3.642 4.804 1.00 88.44 90 SER A C 1
ATOM 708 O O . SER A 1 90 ? -19.926 -3.641 5.976 1.00 88.44 90 SER A O 1
ATOM 710 N N . ASP A 1 91 ? -18.524 -4.340 4.366 1.00 90.12 91 ASP A N 1
ATOM 711 C CA . ASP A 1 91 ? -17.858 -5.405 5.146 1.00 90.12 91 ASP A CA 1
ATOM 712 C C . ASP A 1 91 ? -16.364 -5.121 5.383 1.00 90.12 91 ASP A C 1
ATOM 714 O O . ASP A 1 91 ? -15.529 -6.025 5.492 1.00 90.12 91 ASP A O 1
ATOM 718 N N . TRP A 1 92 ? -15.964 -3.846 5.392 1.00 91.00 92 TRP A N 1
ATOM 719 C CA . TRP A 1 92 ? -14.548 -3.491 5.524 1.00 91.00 92 TRP A CA 1
ATOM 720 C C . TRP A 1 92 ? -13.959 -3.901 6.878 1.00 91.00 92 TRP A C 1
ATOM 722 O O . TRP A 1 92 ? -12.778 -4.230 6.929 1.00 91.00 92 TRP A O 1
ATOM 732 N N . GLN A 1 93 ? -14.752 -3.906 7.954 1.00 91.00 93 GLN A N 1
ATOM 733 C CA . GLN A 1 93 ? -14.291 -4.246 9.306 1.00 91.00 93 GLN A CA 1
ATOM 734 C C . GLN A 1 93 ? -13.850 -5.712 9.402 1.00 91.00 93 GLN A C 1
ATOM 736 O O . GLN A 1 93 ? -12.740 -5.994 9.858 1.00 91.00 93 GLN A O 1
ATOM 741 N N . ASP A 1 94 ? -14.665 -6.630 8.883 1.00 91.25 94 ASP A N 1
ATOM 742 C CA . ASP A 1 94 ? -14.346 -8.060 8.853 1.00 91.25 94 ASP A CA 1
ATOM 743 C C . ASP A 1 94 ? -13.141 -8.336 7.949 1.00 91.25 94 ASP A C 1
ATOM 745 O O . ASP A 1 94 ? -12.216 -9.064 8.324 1.00 91.25 94 ASP A O 1
ATOM 749 N N . LYS A 1 95 ? -13.065 -7.658 6.795 1.00 90.75 95 LYS A N 1
ATOM 750 C CA . LYS A 1 95 ? -11.893 -7.754 5.911 1.00 90.75 95 LYS A CA 1
ATOM 751 C C . LYS A 1 95 ? -10.620 -7.223 6.567 1.00 90.75 95 LYS A C 1
ATOM 753 O O . LYS A 1 95 ? -9.546 -7.762 6.316 1.00 90.75 95 LYS A O 1
ATOM 758 N N . VAL A 1 96 ? -10.697 -6.196 7.416 1.00 91.50 96 VAL A N 1
ATOM 759 C CA . VAL A 1 96 ? -9.527 -5.716 8.174 1.00 91.50 96 VAL A CA 1
ATOM 760 C C . VAL A 1 96 ? -9.017 -6.811 9.112 1.00 91.50 96 VAL A C 1
ATOM 762 O O . VAL A 1 96 ? -7.803 -7.000 9.208 1.00 91.50 96 VAL A O 1
ATOM 765 N N . MET A 1 97 ? -9.912 -7.569 9.756 1.00 90.19 97 MET A N 1
ATOM 766 C CA . MET A 1 97 ? -9.523 -8.711 10.594 1.00 90.19 97 MET A CA 1
ATOM 767 C C . MET A 1 97 ? -8.871 -9.826 9.777 1.00 90.19 97 MET A C 1
ATOM 769 O O . MET A 1 97 ? -7.808 -10.320 10.162 1.00 90.19 97 MET A O 1
ATOM 773 N N . GLU A 1 98 ? -9.450 -10.174 8.627 1.00 90.50 98 GLU A N 1
ATOM 774 C CA . GLU A 1 98 ? -8.884 -11.175 7.716 1.00 90.50 98 GLU A CA 1
ATOM 775 C C . GLU A 1 98 ? -7.479 -10.764 7.242 1.00 90.50 98 GLU A C 1
ATOM 777 O O . GLU A 1 98 ? -6.529 -11.549 7.303 1.00 90.50 98 GLU A O 1
ATOM 782 N N . TYR A 1 99 ? -7.306 -9.503 6.836 1.00 89.00 99 TYR A N 1
ATOM 783 C CA . TYR A 1 99 ? -6.017 -8.984 6.372 1.00 89.00 99 TYR A CA 1
ATOM 784 C C . TYR A 1 99 ? -4.986 -8.914 7.504 1.00 89.00 99 TYR A C 1
ATOM 786 O O . TYR A 1 99 ? -3.806 -9.171 7.256 1.00 89.00 99 TYR A O 1
ATOM 794 N N . ASN A 1 100 ? -5.413 -8.622 8.737 1.00 90.69 100 ASN A N 1
ATOM 795 C CA . ASN A 1 100 ? -4.540 -8.676 9.908 1.00 90.69 100 ASN A CA 1
ATOM 796 C C . ASN A 1 100 ? -3.962 -10.079 10.112 1.00 90.69 100 ASN A C 1
ATOM 798 O O . ASN A 1 100 ? -2.757 -10.229 10.283 1.00 90.69 100 ASN A O 1
ATOM 802 N N . GLN A 1 101 ? -4.798 -11.111 10.030 1.00 88.69 101 GLN A N 1
ATOM 803 C CA . GLN A 1 101 ? -4.339 -12.490 10.202 1.00 88.69 101 GLN A CA 1
ATOM 804 C C . GLN A 1 101 ? -3.490 -12.983 9.022 1.00 88.69 101 GLN A C 1
ATOM 806 O O . GLN A 1 101 ? -2.554 -13.760 9.211 1.00 88.69 101 GLN A O 1
ATOM 811 N N . LYS A 1 102 ? -3.798 -12.532 7.802 1.00 87.56 102 LYS A N 1
ATOM 812 C CA . LYS A 1 102 ? -3.158 -13.024 6.577 1.00 87.56 102 LYS A CA 1
ATOM 813 C C . LYS A 1 102 ? -1.808 -12.370 6.277 1.00 87.56 102 LYS A C 1
ATOM 815 O O . LYS A 1 102 ? -0.881 -13.068 5.863 1.00 87.56 102 LYS A O 1
ATOM 820 N N . TYR A 1 103 ? -1.689 -11.053 6.466 1.00 85.62 103 TYR A N 1
ATOM 821 C CA . TYR A 1 103 ? -0.523 -10.277 6.011 1.00 85.62 103 TYR A CA 1
ATOM 822 C C . TYR A 1 103 ? 0.369 -9.755 7.141 1.00 85.62 103 TYR A C 1
ATOM 824 O O . TYR A 1 103 ? 1.518 -9.394 6.880 1.00 85.62 103 TYR A O 1
ATOM 832 N N . LEU A 1 104 ? -0.112 -9.712 8.389 1.00 86.44 104 LEU A N 1
ATOM 833 C CA . LEU A 1 104 ? 0.688 -9.265 9.531 1.00 86.44 104 LEU A CA 1
ATOM 834 C C . LEU A 1 104 ? 1.159 -10.464 10.358 1.00 86.44 104 LEU A C 1
ATOM 836 O O . LEU A 1 104 ? 0.367 -11.257 10.858 1.00 86.44 104 LEU A O 1
ATOM 840 N N . LYS A 1 105 ? 2.482 -10.592 10.496 1.00 84.00 105 LYS A N 1
ATOM 841 C CA . LYS A 1 105 ? 3.143 -11.654 11.261 1.00 84.00 105 LYS A CA 1
ATOM 842 C C . LYS A 1 105 ? 4.141 -11.010 12.235 1.00 84.00 105 LYS A C 1
ATOM 844 O O . LYS A 1 105 ? 5.140 -10.479 11.758 1.00 84.00 105 LYS A O 1
ATOM 849 N N . PRO A 1 106 ? 3.893 -11.016 13.560 1.00 85.06 106 PRO A N 1
ATOM 850 C CA . PRO A 1 106 ? 2.684 -11.495 14.237 1.00 85.06 106 PRO A CA 1
ATOM 851 C C . PRO A 1 106 ? 1.468 -10.568 14.024 1.00 85.06 106 PRO A C 1
ATOM 853 O O . PRO A 1 106 ? 1.656 -9.358 13.828 1.00 85.06 106 PRO A O 1
ATOM 856 N N . PRO A 1 107 ? 0.231 -11.102 14.086 1.00 85.88 107 PRO A N 1
ATOM 857 C CA . PRO A 1 107 ? -0.984 -10.299 13.961 1.00 85.88 107 PRO A CA 1
ATOM 858 C C . PRO A 1 107 ? -1.094 -9.293 15.111 1.00 85.88 107 PRO A C 1
ATOM 860 O O . PRO A 1 107 ? -0.599 -9.537 16.216 1.00 85.88 107 PRO A O 1
ATOM 863 N N . LEU A 1 108 ? -1.750 -8.157 14.861 1.00 85.38 108 LEU A N 1
ATOM 864 C CA . LEU A 1 108 ? -2.054 -7.194 15.922 1.00 85.38 108 LEU A CA 1
ATOM 865 C C . LEU A 1 108 ? -3.063 -7.774 16.910 1.00 85.38 108 LEU A C 1
ATOM 867 O O . LEU A 1 108 ? -3.954 -8.542 16.530 1.00 85.38 108 LEU A O 1
ATOM 871 N N . GLY A 1 109 ? -2.961 -7.333 18.164 1.00 87.25 109 GLY A N 1
ATOM 872 C CA . GLY A 1 109 ? -3.941 -7.660 19.190 1.00 87.25 109 GLY A CA 1
ATOM 873 C C . GLY A 1 109 ? -5.313 -7.056 18.878 1.00 87.25 109 GLY A C 1
ATOM 874 O O . GLY A 1 109 ? -5.423 -5.972 18.305 1.00 87.25 109 GLY A O 1
ATOM 875 N N . VAL A 1 110 ? -6.378 -7.728 19.324 1.00 87.88 110 VAL A N 1
ATOM 876 C CA . VAL A 1 110 ? -7.774 -7.309 19.080 1.00 87.88 110 VAL A CA 1
ATOM 877 C C . VAL A 1 110 ? -8.032 -5.867 19.537 1.00 87.88 110 VAL A C 1
ATOM 879 O O . VAL A 1 110 ? -8.745 -5.129 18.865 1.00 87.88 110 VAL A O 1
ATOM 882 N N . LYS A 1 111 ? -7.409 -5.431 20.642 1.00 89.00 111 LYS A N 1
ATOM 883 C CA . LYS A 1 111 ? -7.544 -4.058 21.157 1.00 89.00 111 LYS A CA 1
ATOM 884 C C . LYS A 1 111 ? -7.021 -3.001 20.175 1.00 89.00 111 LYS A C 1
ATOM 886 O O . LYS A 1 111 ? -7.712 -2.015 19.945 1.00 89.00 111 LYS A O 1
ATOM 891 N N . GLU A 1 112 ? -5.841 -3.205 19.588 1.00 88.75 112 GLU A N 1
ATOM 892 C CA . GLU A 1 112 ? -5.262 -2.265 18.612 1.00 88.75 112 GLU A CA 1
ATOM 893 C C . GLU A 1 112 ? -6.093 -2.231 17.326 1.00 88.75 112 GLU A C 1
ATOM 895 O O . GLU A 1 112 ? -6.384 -1.165 16.783 1.00 88.75 112 GLU A O 1
ATOM 900 N N . LEU A 1 113 ? -6.546 -3.401 16.871 1.00 89.94 113 LEU A N 1
ATOM 901 C CA . LEU A 1 113 ? -7.377 -3.516 15.678 1.00 89.94 113 LEU A CA 1
ATOM 902 C C . LEU A 1 113 ? -8.715 -2.775 15.842 1.00 89.94 113 LEU A C 1
ATOM 904 O O . LEU A 1 113 ? -9.106 -2.007 14.964 1.00 89.94 113 LEU A O 1
ATOM 908 N N . GLN A 1 114 ? -9.375 -2.929 16.993 1.00 90.88 114 GLN A N 1
ATOM 909 C CA . GLN A 1 114 ? -10.603 -2.199 17.328 1.00 90.88 114 GLN A CA 1
ATOM 910 C C . GLN A 1 114 ? -10.375 -0.681 17.406 1.00 90.88 114 GLN A C 1
ATOM 912 O O . GLN A 1 114 ? -11.204 0.093 16.932 1.00 90.88 114 GLN A O 1
ATOM 917 N N . GLN A 1 115 ? -9.229 -0.228 17.928 1.00 92.19 115 GLN A N 1
ATOM 918 C CA . GLN A 1 115 ? -8.873 1.197 17.918 1.00 92.19 115 GLN A CA 1
ATOM 919 C C . GLN A 1 115 ? -8.714 1.746 16.494 1.00 92.19 115 GLN A C 1
ATOM 921 O O . GLN A 1 115 ? -9.176 2.856 16.208 1.00 92.19 115 GLN A O 1
ATOM 926 N N . ILE A 1 116 ? -8.097 0.982 15.588 1.00 91.12 116 ILE A N 1
ATOM 927 C CA . ILE A 1 116 ? -7.954 1.367 14.177 1.00 91.12 116 ILE A CA 1
ATOM 928 C C . ILE A 1 116 ? -9.327 1.451 13.503 1.00 91.12 116 ILE A C 1
ATOM 930 O O . ILE A 1 116 ? -9.589 2.439 12.809 1.00 91.12 116 ILE A O 1
ATOM 934 N N . ILE A 1 117 ? -10.211 0.475 13.733 1.00 91.31 117 ILE A N 1
ATOM 935 C CA . ILE A 1 117 ? -11.584 0.482 13.206 1.00 91.31 117 ILE A CA 1
ATOM 936 C C . ILE A 1 117 ? -12.348 1.708 13.719 1.00 91.31 117 ILE A C 1
ATOM 938 O O . ILE A 1 117 ? -12.819 2.512 12.916 1.00 91.31 117 ILE A O 1
ATOM 942 N N . ALA A 1 118 ? -12.375 1.924 15.036 1.00 91.75 118 ALA A N 1
ATOM 943 C CA . ALA A 1 118 ? -13.066 3.061 15.643 1.00 91.75 118 ALA A CA 1
ATOM 944 C C . ALA A 1 118 ? -12.525 4.414 15.145 1.00 91.75 118 ALA A C 1
ATOM 946 O O . ALA A 1 118 ? -13.268 5.388 15.024 1.00 91.75 118 ALA A O 1
ATO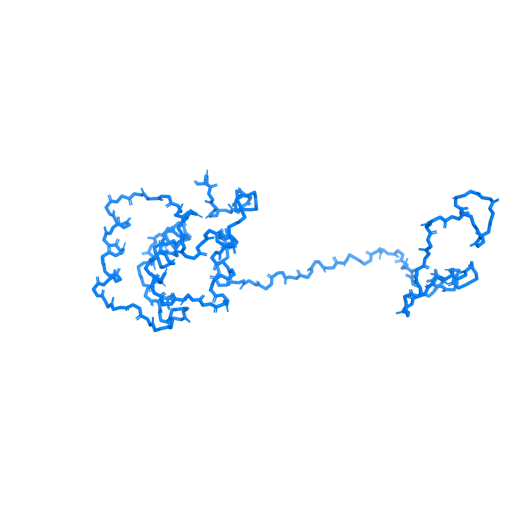M 947 N N . THR A 1 119 ? -11.227 4.494 14.836 1.00 90.88 119 THR A N 1
ATOM 948 C CA . THR A 1 119 ? -10.628 5.698 14.243 1.00 90.88 119 THR A CA 1
ATOM 949 C C . THR A 1 119 ? -11.198 5.952 12.847 1.00 90.88 119 THR A C 1
ATOM 951 O O . THR A 1 119 ? -11.676 7.052 12.580 1.00 90.88 119 THR A O 1
ATOM 954 N N . HIS A 1 120 ? -11.222 4.934 11.984 1.00 89.44 120 HIS A N 1
ATOM 955 C CA . HIS A 1 120 ? -11.754 5.040 10.621 1.00 89.44 120 HIS A CA 1
ATOM 956 C C . HIS A 1 120 ? -13.274 5.226 10.563 1.00 89.44 120 HIS A C 1
ATOM 958 O O . HIS A 1 120 ? -13.783 5.725 9.560 1.00 89.44 120 HIS A O 1
ATOM 964 N N . GLU A 1 121 ? -14.004 4.834 11.603 1.00 88.69 121 GLU A N 1
ATOM 965 C CA . GLU A 1 121 ? -15.446 5.056 11.712 1.00 88.69 121 GLU A CA 1
ATOM 966 C C . GLU A 1 121 ? -15.774 6.515 12.054 1.00 88.69 121 GLU A C 1
ATOM 968 O O . GLU A 1 121 ? -16.662 7.109 11.449 1.00 88.69 121 GLU A O 1
ATOM 973 N N . LYS A 1 122 ? -15.000 7.133 12.957 1.00 88.81 122 LYS A N 1
ATOM 974 C CA . LYS A 1 122 ? -15.231 8.516 13.405 1.00 88.81 122 LYS A CA 1
ATOM 975 C C . LYS A 1 122 ? -14.993 9.559 12.321 1.00 88.81 122 LYS A C 1
ATOM 977 O O . LYS A 1 122 ? -15.711 10.555 12.270 1.00 88.81 122 LYS A O 1
ATOM 982 N N . LYS A 1 123 ? -13.926 9.401 11.533 1.00 88.62 123 LYS A N 1
ATOM 983 C CA . LYS A 1 123 ? -13.515 10.380 10.518 1.00 88.62 123 LYS A CA 1
ATOM 984 C C . LYS A 1 123 ? -12.891 9.691 9.318 1.00 88.62 123 LYS A C 1
ATOM 986 O O . LYS A 1 123 ? -12.313 8.611 9.422 1.00 88.62 123 LYS A O 1
ATOM 991 N N . GLU A 1 124 ? -12.977 10.355 8.175 1.00 83.56 124 GLU A N 1
ATOM 992 C CA . GLU A 1 124 ? -12.206 9.967 7.003 1.00 83.56 124 GLU A CA 1
ATOM 993 C C . GLU A 1 124 ? -10.773 10.478 7.121 1.00 83.56 124 GLU A C 1
ATOM 995 O O . GLU A 1 124 ? -10.522 11.630 7.474 1.00 83.56 124 GLU A O 1
ATOM 1000 N N . TYR A 1 125 ? -9.829 9.586 6.836 1.00 87.31 125 TYR A N 1
ATOM 1001 C CA . TYR A 1 125 ? -8.402 9.865 6.870 1.00 87.31 125 TYR A CA 1
ATOM 1002 C C . TYR A 1 125 ? -7.802 9.697 5.477 1.00 87.31 125 TYR A C 1
ATOM 1004 O O . TYR A 1 125 ? -8.367 9.041 4.604 1.00 87.31 125 TYR A O 1
ATOM 1012 N N . PHE A 1 126 ? -6.623 10.277 5.283 1.00 89.06 126 PHE A N 1
ATOM 1013 C CA . PHE A 1 126 ? -5.814 10.066 4.090 1.00 89.06 126 PHE A CA 1
ATOM 1014 C C . PHE A 1 126 ? -4.730 9.022 4.350 1.00 89.06 126 PHE A C 1
ATOM 1016 O O . PHE A 1 126 ? -4.339 8.778 5.495 1.00 89.06 126 PHE A O 1
ATOM 1023 N N . TYR A 1 127 ? -4.214 8.430 3.271 1.00 89.62 127 TYR A N 1
ATOM 1024 C CA . TYR A 1 127 ? -3.093 7.502 3.354 1.00 89.62 127 TYR A CA 1
ATOM 1025 C C . TYR A 1 127 ? -1.870 8.173 3.985 1.00 89.62 127 TYR A C 1
ATOM 1027 O O . TYR A 1 127 ? -1.403 9.222 3.526 1.00 89.62 127 TYR A O 1
ATOM 1035 N N . LYS A 1 128 ? -1.295 7.515 4.990 1.00 89.56 128 LYS A N 1
ATOM 1036 C CA . LYS A 1 128 ? -0.080 7.934 5.694 1.00 89.56 128 LYS A CA 1
ATOM 1037 C C . LYS A 1 128 ? 1.168 7.583 4.881 1.00 89.56 128 LYS A C 1
ATOM 1039 O O . LYS A 1 128 ? 1.990 6.765 5.277 1.00 89.56 128 LYS A O 1
ATOM 1044 N N . CYS A 1 129 ? 1.300 8.199 3.707 1.00 88.81 129 CYS A N 1
ATOM 1045 C CA . CYS A 1 129 ? 2.347 7.870 2.732 1.00 88.81 129 CYS A CA 1
ATOM 1046 C C . CYS A 1 129 ? 3.774 8.192 3.206 1.00 88.81 129 CYS A C 1
ATOM 1048 O O . CYS A 1 129 ? 4.730 7.703 2.613 1.00 88.81 129 CYS A O 1
ATOM 1050 N N . LYS A 1 130 ? 3.917 9.051 4.222 1.00 88.06 130 LYS A N 1
ATOM 1051 C CA . LYS A 1 130 ? 5.212 9.486 4.767 1.00 88.06 130 LYS A CA 1
ATOM 1052 C C . LYS A 1 130 ? 5.704 8.615 5.924 1.00 88.06 130 LYS A C 1
ATOM 1054 O O . LYS A 1 130 ? 6.884 8.681 6.256 1.00 88.06 130 LYS A O 1
ATOM 1059 N N . ASP A 1 131 ? 4.830 7.789 6.492 1.00 89.31 131 ASP A N 1
ATOM 1060 C CA . ASP A 1 131 ? 5.158 6.965 7.648 1.00 89.31 131 ASP A CA 1
ATOM 1061 C C . ASP A 1 131 ? 5.716 5.606 7.211 1.00 89.31 131 ASP A C 1
ATOM 1063 O O . ASP A 1 131 ? 5.322 5.042 6.183 1.00 89.31 131 ASP A O 1
ATOM 1067 N N . ALA A 1 132 ? 6.628 5.055 8.011 1.00 86.75 132 ALA A N 1
ATOM 1068 C CA . ALA A 1 132 ? 7.116 3.696 7.812 1.00 86.75 132 ALA A CA 1
ATOM 1069 C C . ALA A 1 132 ? 5.973 2.677 8.040 1.00 86.75 132 ALA A C 1
ATOM 1071 O O . ALA A 1 132 ? 5.165 2.863 8.960 1.00 86.75 132 ALA A O 1
ATOM 1072 N N . PRO A 1 133 ? 5.872 1.615 7.216 1.00 86.06 133 PRO A N 1
ATOM 1073 C CA . PRO A 1 133 ? 6.816 1.198 6.172 1.00 86.06 133 PRO A CA 1
ATOM 1074 C C . PRO A 1 133 ? 6.424 1.699 4.767 1.00 86.06 133 PRO A C 1
ATOM 1076 O O . PRO A 1 133 ? 7.036 1.321 3.775 1.00 86.06 133 PRO A O 1
ATOM 1079 N N . ILE A 1 134 ? 5.376 2.521 4.654 1.00 87.75 134 ILE A N 1
ATOM 1080 C CA . ILE A 1 134 ? 4.782 2.934 3.375 1.00 87.75 134 ILE A CA 1
ATOM 1081 C C . ILE A 1 134 ? 5.737 3.819 2.581 1.00 87.75 134 ILE A C 1
ATOM 1083 O O . ILE A 1 134 ? 5.820 3.681 1.360 1.00 87.75 134 ILE A O 1
ATOM 1087 N N . ASN A 1 135 ? 6.446 4.714 3.266 1.00 89.25 135 ASN A N 1
ATOM 1088 C CA . ASN A 1 135 ? 7.368 5.668 2.656 1.00 89.25 135 ASN A CA 1
ATOM 1089 C C . ASN A 1 135 ? 8.416 5.007 1.744 1.00 89.25 135 ASN A C 1
ATOM 1091 O O . ASN A 1 135 ? 8.673 5.526 0.660 1.00 89.25 135 ASN A O 1
ATOM 1095 N N . SER A 1 136 ? 8.945 3.841 2.122 1.00 87.19 136 SER A N 1
ATOM 1096 C CA . SER A 1 136 ? 9.946 3.094 1.351 1.00 87.19 136 SER A CA 1
ATOM 1097 C C . SER A 1 136 ? 9.405 2.486 0.053 1.00 87.19 136 SER A C 1
ATOM 1099 O O . SER A 1 136 ? 10.170 2.260 -0.878 1.00 87.19 136 SER A O 1
ATOM 1101 N N . PHE A 1 137 ? 8.095 2.239 -0.034 1.00 86.81 137 PHE A N 1
ATOM 1102 C CA . PHE A 1 137 ? 7.445 1.615 -1.197 1.00 86.81 137 PHE A CA 1
ATOM 1103 C C . PHE A 1 137 ? 6.477 2.564 -1.915 1.00 86.81 137 PHE A C 1
ATOM 1105 O O . PHE A 1 137 ? 5.707 2.152 -2.788 1.00 86.81 137 PHE A O 1
ATOM 1112 N N . CYS A 1 138 ? 6.461 3.838 -1.525 1.00 90.69 138 CYS A N 1
ATOM 1113 C CA . CYS A 1 138 ? 5.516 4.814 -2.035 1.00 90.69 138 CYS A CA 1
ATOM 1114 C C . CYS A 1 138 ? 5.893 5.252 -3.454 1.00 90.69 138 CYS A C 1
ATOM 1116 O O . CYS A 1 138 ? 6.956 5.818 -3.688 1.00 90.69 138 CYS A O 1
ATOM 1118 N N . ASN A 1 139 ? 4.967 5.064 -4.394 1.00 89.94 139 ASN A N 1
ATOM 1119 C CA . ASN A 1 139 ? 5.019 5.686 -5.712 1.00 89.94 139 ASN A CA 1
ATOM 1120 C C . ASN A 1 139 ? 3.743 6.508 -5.908 1.00 89.94 139 ASN A C 1
ATOM 1122 O O . ASN A 1 139 ? 2.695 5.971 -6.274 1.00 89.94 139 ASN A O 1
ATOM 1126 N N . SER A 1 140 ? 3.818 7.805 -5.611 1.00 87.00 140 SER A N 1
ATOM 1127 C CA . SER A 1 140 ? 2.666 8.712 -5.636 1.00 87.00 140 SER A CA 1
ATOM 1128 C C . SER A 1 140 ? 2.114 8.922 -7.047 1.00 87.00 140 SER A C 1
ATOM 1130 O O . SER A 1 140 ? 0.895 8.951 -7.211 1.00 87.00 140 SER A O 1
ATOM 1132 N N . SER A 1 141 ? 2.981 8.997 -8.060 1.00 87.56 141 SER A N 1
ATOM 1133 C CA . SER A 1 141 ? 2.588 9.140 -9.467 1.00 87.56 141 SER A CA 1
ATOM 1134 C C . SER A 1 141 ? 1.731 7.966 -9.929 1.00 87.56 141 SER A C 1
ATOM 1136 O O . SER A 1 141 ? 0.655 8.174 -10.481 1.00 87.56 141 SER A O 1
ATOM 1138 N N . LEU A 1 142 ? 2.160 6.733 -9.634 1.00 86.88 142 LEU A N 1
ATOM 1139 C CA . LEU A 1 142 ? 1.383 5.533 -9.948 1.00 86.88 142 LEU A CA 1
ATOM 1140 C C . LEU A 1 142 ? 0.152 5.425 -9.043 1.00 86.88 142 LEU A C 1
ATOM 1142 O O . LEU A 1 142 ? -0.915 5.048 -9.501 1.00 86.88 142 LEU A O 1
ATOM 1146 N N . CYS A 1 143 ? 0.254 5.796 -7.766 1.00 88.88 143 CYS A N 1
ATOM 1147 C CA . CYS A 1 143 ? -0.882 5.746 -6.849 1.00 88.88 143 CYS A CA 1
ATOM 1148 C C . CYS A 1 143 ? -2.054 6.617 -7.327 1.00 88.88 143 CYS A C 1
ATOM 1150 O O . CYS A 1 143 ? -3.190 6.167 -7.271 1.00 88.88 143 CYS A O 1
ATOM 1152 N N . ARG A 1 144 ? -1.798 7.814 -7.866 1.00 88.06 144 ARG A N 1
ATOM 1153 C CA . ARG A 1 144 ? -2.848 8.713 -8.387 1.00 88.06 144 ARG A CA 1
ATOM 1154 C C . ARG A 1 144 ? -3.609 8.157 -9.592 1.00 88.06 144 ARG A C 1
ATOM 1156 O O . ARG A 1 144 ? -4.727 8.585 -9.837 1.00 88.06 144 ARG A O 1
ATOM 1163 N N . THR A 1 145 ? -3.028 7.218 -10.341 1.00 87.62 145 THR A N 1
ATOM 1164 C CA . THR A 1 145 ? -3.717 6.571 -11.471 1.00 87.62 145 THR A CA 1
ATOM 1165 C C . THR A 1 145 ? -4.576 5.381 -11.037 1.00 87.62 145 THR A C 1
ATOM 1167 O O . THR A 1 145 ? -5.270 4.789 -11.862 1.00 87.62 145 THR A O 1
ATOM 1170 N N . ARG A 1 146 ? -4.541 5.001 -9.751 1.00 86.19 146 ARG A N 1
ATOM 1171 C CA . ARG A 1 146 ? -5.319 3.891 -9.185 1.00 86.19 146 ARG A CA 1
ATOM 1172 C C . ARG A 1 146 ? -6.669 4.369 -8.655 1.00 86.19 146 ARG A C 1
ATOM 1174 O O . ARG A 1 146 ? -6.767 5.450 -8.086 1.00 86.19 146 ARG A O 1
ATOM 1181 N N . LYS A 1 147 ? -7.691 3.509 -8.762 1.00 86.38 147 LYS A N 1
ATOM 1182 C CA . LYS A 1 147 ? -9.072 3.800 -8.337 1.00 86.38 147 LYS A CA 1
ATOM 1183 C C . LYS A 1 147 ? -9.192 4.119 -6.846 1.00 86.38 147 LYS A C 1
ATOM 1185 O O . LYS A 1 147 ? -9.991 4.964 -6.473 1.00 86.38 147 LYS A O 1
ATOM 1190 N N . PHE A 1 148 ? -8.414 3.440 -6.004 1.00 88.44 148 PHE A N 1
ATOM 1191 C CA . PHE A 1 148 ? -8.407 3.664 -4.555 1.00 88.44 148 PHE A CA 1
ATOM 1192 C C . PHE A 1 148 ? -7.104 4.322 -4.090 1.00 88.44 148 PHE A C 1
ATOM 1194 O O . PHE A 1 148 ? -6.630 4.069 -2.981 1.00 88.44 148 PHE A O 1
ATOM 1201 N N . GLY A 1 149 ? -6.491 5.111 -4.970 1.00 85.19 149 GLY A N 1
ATOM 1202 C CA . GLY A 1 149 ? -5.230 5.792 -4.742 1.00 85.19 149 GLY A CA 1
ATOM 1203 C C . GLY A 1 149 ? -5.334 7.050 -3.883 1.00 85.19 149 GLY A C 1
ATOM 1204 O O . GLY A 1 149 ? -6.332 7.326 -3.222 1.00 85.19 149 GLY A O 1
ATOM 1205 N N . VAL A 1 150 ? -4.262 7.839 -3.877 1.00 86.31 150 VAL A N 1
ATOM 1206 C CA . VAL A 1 150 ? -4.247 9.149 -3.214 1.00 86.31 150 VAL A CA 1
ATOM 1207 C C . VAL A 1 150 ? -4.964 10.171 -4.097 1.00 86.31 150 VAL A C 1
ATOM 1209 O O . VAL A 1 150 ? -4.582 10.341 -5.252 1.00 86.31 150 VAL A O 1
ATOM 1212 N N . GLY A 1 151 ? -5.931 10.900 -3.533 1.00 76.38 151 GLY A N 1
ATOM 1213 C CA . GLY A 1 151 ? -6.635 11.998 -4.213 1.00 76.38 151 GLY A CA 1
ATOM 1214 C C . GLY A 1 151 ? -7.922 11.599 -4.943 1.00 76.38 151 GLY A C 1
ATOM 1215 O O . GLY A 1 151 ? -8.578 12.474 -5.494 1.00 76.38 151 GLY A O 1
ATOM 1216 N N . THR A 1 152 ? -8.274 10.311 -4.923 1.00 63.41 152 THR A N 1
ATOM 1217 C CA . THR A 1 152 ? -9.637 9.805 -5.171 1.00 63.41 152 THR A CA 1
ATOM 1218 C C . THR A 1 152 ? -10.450 9.866 -3.892 1.00 63.41 152 THR A C 1
ATOM 1220 O O . THR A 1 152 ? -11.633 10.233 -3.968 1.00 63.41 152 THR A O 1
#

Sequence (152 aa):
MPYFGGDNTTSRYAFTEIGEKATLEQFYQMYDEKVQSLPLKEIKPIEKTSGPIKDGPPCLQTLCSQGFPEGTRNNGLFNIALYLKRANPSDWQDKVMEYNQKYLKPPLGVKELQQIIATHEKKEYFYKCKDAPINSFCNSSLCRTRKFGVGT

Secondary structure (DSSP, 8-state):
-TTS-GGGS-S--PBPTTSPBPPHHHHHHHHHHHPPPSSP-----------SSTTS-HHHHHHHHH---TTTHHHHHHHHHHHHHHH-SSSHHHHHHHHHHHH-SSPPPHHHHHHHHHHHHHS-----TTSTTHHHH--HHHHHTSTTSTT-